Protein AF-A0A497N865-F1 (afdb_monomer_lite)

Secondary structure (DSSP, 8-state):
-EEEEEEE-SS-EEEEEES--HHHHHHHHHHHHHTS----------S---SSS-HHHHHHHHHTSPPP--TTT---TTT-TT--TT--TTT---EE------SS-----GGG-EES--

pLDDT: mean 91.01, std 7.6, range [47.25, 97.5]

Radius of gyration: 19.93 Å; chains: 1; bounding box: 41×29×58 Å

Structure (mmCIF, N/CA/C/O backbone):
data_AF-A0A497N865-F1
#
_entry.id   AF-A0A497N865-F1
#
loop_
_atom_site.group_PDB
_atom_site.id
_atom_site.type_symbol
_atom_site.label_atom_id
_atom_site.label_alt_id
_atom_site.label_comp_id
_atom_site.label_asym_id
_atom_site.label_entity_id
_atom_site.label_seq_id
_atom_site.pdbx_PDB_ins_code
_atom_site.Cartn_x
_atom_site.Cartn_y
_atom_site.Cartn_z
_atom_site.occupancy
_atom_site.B_iso_or_equiv
_atom_site.auth_seq_id
_atom_site.auth_comp_id
_atom_site.auth_asym_id
_atom_site.auth_atom_id
_atom_site.pdbx_PDB_model_num
ATOM 1 N N . MET A 1 1 ? -18.111 -4.826 28.220 1.00 79.50 1 MET A N 1
ATOM 2 C CA . MET A 1 1 ? -17.799 -5.074 26.801 1.00 79.50 1 MET A CA 1
ATOM 3 C C . MET A 1 1 ? -17.577 -6.565 26.615 1.00 79.50 1 MET A C 1
ATOM 5 O O . MET A 1 1 ? -16.698 -7.106 27.271 1.00 79.50 1 MET A O 1
ATOM 9 N N . GLN A 1 2 ? -18.394 -7.227 25.800 1.00 90.94 2 GLN A N 1
ATOM 10 C CA . GLN A 1 2 ? -18.217 -8.636 25.433 1.00 90.94 2 GLN A CA 1
ATOM 11 C C . GLN A 1 2 ? -18.044 -8.745 23.921 1.00 90.94 2 GLN A C 1
ATOM 13 O O . GLN A 1 2 ? -18.746 -8.060 23.183 1.00 90.94 2 GLN A O 1
ATOM 18 N N . ILE A 1 3 ? -17.106 -9.577 23.466 1.00 95.00 3 ILE A N 1
ATOM 19 C CA . ILE A 1 3 ? -16.811 -9.774 22.043 1.00 95.00 3 ILE A CA 1
ATOM 20 C C . ILE A 1 3 ? -17.062 -11.237 21.698 1.00 95.00 3 ILE A C 1
ATOM 22 O O . ILE A 1 3 ? -16.501 -12.130 22.330 1.00 95.00 3 ILE A O 1
ATOM 26 N N . ARG A 1 4 ? -17.883 -11.481 20.676 1.00 96.75 4 ARG A N 1
ATOM 27 C CA . ARG A 1 4 ? -18.150 -12.811 20.124 1.00 96.75 4 ARG A CA 1
ATOM 28 C C . ARG A 1 4 ? -17.711 -12.859 18.668 1.00 96.75 4 ARG A C 1
ATOM 30 O O . ARG A 1 4 ? -18.318 -12.208 17.819 1.00 96.75 4 ARG A O 1
ATOM 37 N N . ILE A 1 5 ? -16.685 -13.649 18.374 1.00 96.50 5 ILE A N 1
ATOM 38 C CA . ILE A 1 5 ? -16.228 -13.892 17.001 1.00 96.50 5 ILE A CA 1
ATOM 39 C C . ILE A 1 5 ? -17.231 -14.826 16.310 1.00 96.50 5 ILE A C 1
ATOM 41 O O . ILE A 1 5 ? -17.622 -15.845 16.873 1.00 96.50 5 ILE A O 1
ATOM 45 N N . ILE A 1 6 ? -17.676 -14.446 15.112 1.00 97.12 6 ILE A N 1
ATOM 46 C CA . ILE A 1 6 ? -18.575 -15.232 14.255 1.00 97.12 6 ILE A CA 1
ATOM 47 C C . ILE A 1 6 ? -17.763 -16.004 13.214 1.00 97.12 6 ILE A C 1
ATOM 49 O O . ILE A 1 6 ? -18.010 -17.184 13.001 1.00 97.12 6 ILE A O 1
ATOM 53 N N . ASN A 1 7 ? -16.823 -15.325 12.553 1.00 97.00 7 ASN A N 1
ATOM 54 C CA . ASN A 1 7 ? -15.914 -15.924 11.581 1.00 97.00 7 ASN A CA 1
ATOM 55 C C . ASN A 1 7 ? -14.561 -15.203 11.631 1.00 97.00 7 ASN A C 1
ATOM 57 O O . ASN A 1 7 ? -14.516 -13.998 11.895 1.00 97.00 7 ASN A O 1
ATOM 61 N N . LYS A 1 8 ? -13.478 -15.930 11.369 1.00 96.69 8 LYS A N 1
ATOM 62 C CA . LYS A 1 8 ? -12.134 -15.389 11.211 1.00 96.69 8 LYS A CA 1
ATOM 63 C C . LYS A 1 8 ? -11.381 -16.223 10.177 1.00 96.69 8 LYS A C 1
ATOM 65 O O . LYS A 1 8 ? -11.138 -17.401 10.411 1.00 96.69 8 LYS A O 1
ATOM 70 N N . ASP A 1 9 ? -10.971 -15.554 9.112 1.00 96.12 9 ASP A N 1
ATOM 71 C CA . ASP A 1 9 ? -10.081 -16.043 8.063 1.00 96.12 9 ASP A CA 1
ATOM 72 C C . ASP A 1 9 ? -8.797 -15.189 8.058 1.00 96.12 9 ASP A C 1
ATOM 74 O O . ASP A 1 9 ? -8.645 -14.277 8.876 1.00 96.12 9 ASP A O 1
ATOM 78 N N . GLU A 1 10 ? -7.860 -15.460 7.146 1.00 93.81 10 GLU A N 1
ATOM 79 C CA . GLU A 1 10 ? -6.578 -14.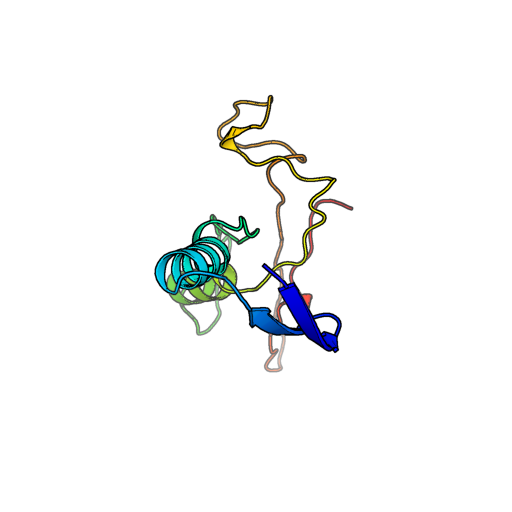736 7.078 1.00 93.81 10 GLU A CA 1
ATOM 80 C C . GLU A 1 10 ? -6.754 -13.232 6.813 1.00 93.81 10 GLU A C 1
ATOM 82 O O . GLU A 1 10 ? -6.126 -12.410 7.474 1.00 93.81 10 GLU A O 1
ATOM 87 N N . ASN A 1 11 ? -7.659 -12.870 5.898 1.00 92.81 11 ASN A N 1
ATOM 88 C CA . ASN A 1 11 ? -7.880 -11.483 5.464 1.00 92.81 11 ASN A CA 1
ATOM 89 C C . ASN A 1 11 ? -9.192 -10.879 5.991 1.00 92.81 11 ASN A C 1
ATOM 91 O O . ASN A 1 11 ? -9.584 -9.785 5.586 1.00 92.81 11 ASN A O 1
ATOM 95 N N . PHE A 1 12 ? -9.927 -11.600 6.844 1.00 94.69 12 PHE A N 1
ATOM 96 C CA . PHE A 1 12 ? -11.278 -11.209 7.235 1.00 94.69 12 PHE A CA 1
ATOM 97 C C . PHE A 1 12 ? -11.619 -11.639 8.658 1.00 94.69 12 PHE A C 1
ATOM 99 O O . PHE A 1 12 ? -11.380 -12.772 9.064 1.00 94.69 12 PHE A O 1
ATOM 106 N N . ILE A 1 13 ? -12.271 -10.753 9.409 1.00 96.44 13 ILE A N 1
ATOM 107 C CA . ILE A 1 13 ? -12.846 -11.084 10.710 1.00 96.44 13 ILE A CA 1
ATOM 108 C C . ILE A 1 13 ? -14.253 -10.505 10.835 1.00 96.44 13 ILE A C 1
ATOM 110 O O . ILE A 1 13 ? -14.504 -9.337 10.542 1.00 96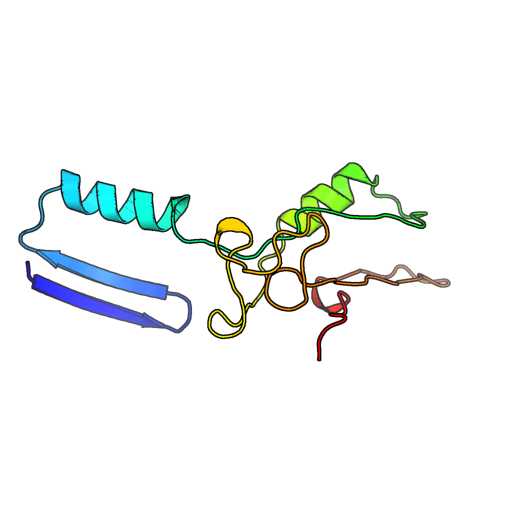.44 13 ILE A O 1
ATOM 114 N N . ARG A 1 14 ? -15.183 -11.330 11.316 1.00 96.94 14 ARG A N 1
ATOM 115 C CA . ARG A 1 14 ? -16.552 -10.938 11.649 1.00 96.94 14 ARG A CA 1
ATOM 116 C C . ARG A 1 14 ? -16.813 -11.232 13.112 1.00 96.94 14 ARG A C 1
ATOM 118 O O . ARG A 1 14 ? -16.714 -12.377 13.543 1.00 96.94 14 ARG A O 1
ATOM 125 N N . PHE A 1 15 ? -17.214 -10.219 13.864 1.00 96.12 15 PHE A N 1
ATOM 126 C CA . PHE A 1 15 ? -17.519 -10.346 15.284 1.00 96.12 15 PHE A CA 1
ATOM 127 C C . PHE A 1 15 ? -18.707 -9.466 15.676 1.00 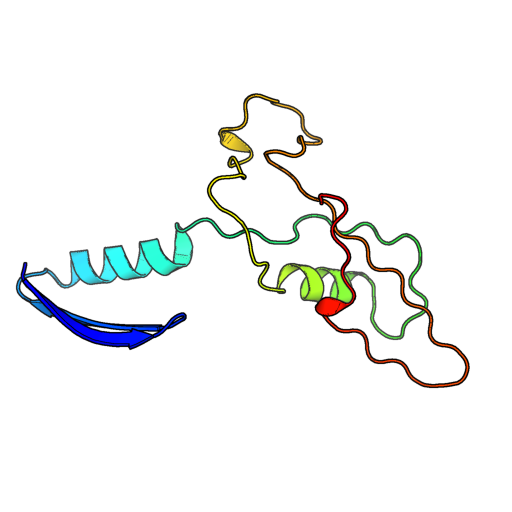96.12 15 PHE A C 1
ATOM 129 O O . PHE A 1 15 ? -19.090 -8.547 14.954 1.00 96.12 15 PHE A O 1
ATOM 136 N N . ILE A 1 16 ? -19.301 -9.772 16.824 1.00 96.12 16 ILE A N 1
ATOM 137 C CA . ILE A 1 16 ? -20.308 -8.957 17.501 1.00 96.12 16 ILE A CA 1
ATOM 138 C C . ILE A 1 16 ? -19.675 -8.422 18.780 1.00 96.12 16 ILE A C 1
ATOM 140 O O . ILE A 1 16 ? -19.009 -9.169 19.496 1.00 96.12 16 ILE A O 1
ATOM 144 N N . VAL A 1 17 ? -19.892 -7.141 19.068 1.00 95.12 17 VAL A N 1
ATOM 145 C CA . VAL A 1 17 ? -19.474 -6.506 20.319 1.00 95.12 17 VAL A CA 1
ATOM 146 C C . VAL A 1 17 ? -20.707 -5.983 21.057 1.00 95.12 17 VAL A C 1
ATOM 148 O O . VAL A 1 17 ? -21.529 -5.267 20.490 1.00 95.12 17 VAL A O 1
ATOM 151 N N . GLU A 1 18 ? -20.845 -6.356 22.324 1.00 95.81 18 GLU A N 1
ATOM 152 C CA . GLU A 1 18 ? -21.949 -5.958 23.198 1.00 95.81 18 GLU A CA 1
ATOM 153 C C . GLU A 1 18 ? -21.443 -5.095 24.360 1.00 95.81 18 GLU A C 1
ATOM 155 O O . GLU A 1 18 ? -20.323 -5.262 24.861 1.00 95.81 18 GLU A O 1
ATOM 160 N N . GLY A 1 19 ? -22.277 -4.155 24.811 1.00 95.00 19 GLY A N 1
ATOM 161 C CA . GLY A 1 19 ? -21.925 -3.224 25.886 1.00 95.00 19 GLY A CA 1
ATOM 162 C C . GLY A 1 19 ? -20.866 -2.189 25.488 1.00 95.00 19 GLY A C 1
ATOM 163 O O . GLY A 1 19 ? -20.047 -1.813 26.325 1.00 95.00 19 GLY A O 1
ATOM 164 N N . ILE A 1 20 ? -20.860 -1.768 24.218 1.00 96.06 20 ILE A N 1
ATOM 165 C CA . ILE A 1 20 ? -20.085 -0.638 23.685 1.00 96.06 20 ILE A CA 1
ATOM 166 C C . ILE A 1 20 ? -21.047 0.488 23.282 1.00 96.06 20 ILE A C 1
ATOM 168 O O . ILE A 1 20 ? -22.166 0.221 22.842 1.00 96.06 20 ILE A O 1
ATOM 172 N N . SER A 1 21 ? -20.635 1.750 23.415 1.00 97.06 21 SER A N 1
ATOM 173 C CA . SER A 1 21 ? -21.430 2.864 22.890 1.00 97.06 21 SER A CA 1
ATOM 174 C C . SER A 1 21 ? -21.291 2.957 21.361 1.00 97.06 21 SER A C 1
ATOM 176 O O . SER A 1 21 ? -20.216 2.664 20.827 1.00 97.06 21 SER A O 1
ATOM 178 N N . PRO A 1 22 ? -22.321 3.430 20.633 1.00 95.94 22 PRO A N 1
ATOM 179 C CA . PRO A 1 22 ? -22.206 3.672 19.192 1.00 95.94 22 PRO A CA 1
ATOM 180 C C . PRO A 1 22 ? -21.049 4.617 18.831 1.00 95.94 22 PRO A C 1
ATOM 182 O O . PRO A 1 22 ? -20.383 4.427 17.815 1.00 95.94 22 PRO A O 1
ATOM 185 N N . ALA A 1 23 ? -20.768 5.600 19.694 1.00 97.50 23 ALA A N 1
ATOM 186 C CA . ALA A 1 23 ? -19.651 6.525 19.525 1.00 97.50 23 ALA A CA 1
ATOM 187 C C . ALA A 1 23 ? -18.293 5.804 19.558 1.00 97.50 23 ALA A C 1
ATOM 189 O O . ALA A 1 23 ? -17.473 6.014 18.667 1.00 97.50 23 ALA A O 1
ATOM 190 N N . MET A 1 24 ? -18.080 4.912 20.532 1.00 95.69 24 MET A N 1
ATOM 191 C CA . MET A 1 24 ? -16.843 4.132 20.637 1.00 95.69 24 MET A CA 1
ATOM 192 C C . MET A 1 24 ? -16.701 3.140 19.473 1.00 95.69 24 MET A C 1
ATOM 194 O O . MET A 1 24 ? -15.625 3.019 18.895 1.00 95.69 24 MET A O 1
ATOM 198 N N . ALA A 1 25 ? -17.790 2.480 19.067 1.00 95.50 25 ALA A N 1
ATOM 199 C CA . ALA A 1 25 ? -17.770 1.578 17.915 1.00 95.50 25 ALA A CA 1
ATOM 200 C C . ALA A 1 25 ? -17.390 2.310 16.611 1.00 95.50 25 ALA A C 1
ATOM 202 O O . ALA A 1 25 ? -16.566 1.826 15.835 1.00 95.50 25 ALA A O 1
ATOM 203 N N . ASN A 1 26 ? -17.943 3.505 16.378 1.00 96.12 26 ASN A N 1
ATOM 204 C CA . ASN A 1 26 ? -17.584 4.307 15.210 1.00 96.12 26 ASN A CA 1
ATOM 205 C C . ASN A 1 26 ? -16.158 4.875 15.306 1.00 96.12 26 ASN A C 1
ATOM 207 O O . ASN A 1 26 ? -15.495 4.991 14.278 1.00 96.12 26 ASN A O 1
ATOM 211 N N . ALA A 1 27 ? -15.670 5.200 16.508 1.00 96.94 27 ALA A N 1
ATOM 212 C CA . ALA A 1 27 ? -14.281 5.606 16.711 1.00 96.94 27 ALA A CA 1
ATOM 213 C C . ALA A 1 27 ? -13.313 4.489 16.293 1.00 96.94 27 ALA A C 1
ATOM 215 O O . ALA A 1 27 ? -12.444 4.737 15.463 1.00 96.94 27 ALA A O 1
ATOM 216 N N . LEU A 1 28 ? -13.539 3.249 16.747 1.00 94.62 28 LEU A N 1
ATOM 217 C CA . LEU A 1 28 ? -12.751 2.088 16.316 1.00 94.62 28 LEU A CA 1
ATOM 218 C C . LEU A 1 28 ? -12.777 1.914 14.794 1.00 94.62 28 LEU A C 1
ATOM 220 O O . LEU A 1 28 ? -11.730 1.748 14.179 1.00 94.62 28 LEU A O 1
ATOM 224 N N . ARG A 1 29 ? -13.954 2.013 14.160 1.00 95.75 29 ARG A N 1
ATOM 225 C CA . ARG A 1 29 ? -14.074 1.938 12.693 1.00 95.75 29 ARG A CA 1
ATOM 226 C C . ARG A 1 29 ? -13.252 3.019 11.985 1.00 95.75 29 ARG A C 1
ATOM 228 O O . ARG A 1 29 ? -12.658 2.738 10.953 1.00 95.75 29 ARG A O 1
ATOM 235 N N . ARG A 1 30 ? -13.242 4.251 12.503 1.00 97.38 30 ARG A N 1
ATOM 236 C CA . ARG A 1 30 ? -12.470 5.360 11.920 1.00 97.38 30 ARG A CA 1
ATOM 237 C C . ARG A 1 30 ? -10.969 5.127 12.048 1.00 97.38 30 ARG A C 1
ATOM 239 O O . ARG A 1 30 ? -10.279 5.256 11.047 1.00 97.38 30 ARG A O 1
ATOM 246 N N . ILE A 1 31 ? -10.505 4.732 13.233 1.00 97.31 31 ILE A N 1
ATOM 247 C CA . ILE A 1 31 ? -9.090 4.433 13.497 1.00 97.31 31 ILE A CA 1
ATOM 248 C C . ILE A 1 31 ? -8.619 3.299 12.581 1.00 97.31 31 ILE A C 1
ATOM 250 O O . ILE A 1 31 ? -7.631 3.459 11.876 1.00 97.31 31 ILE A O 1
ATOM 254 N N . MET A 1 32 ? -9.384 2.203 12.491 1.00 95.19 32 MET A N 1
ATOM 255 C CA . MET A 1 32 ? -9.058 1.070 11.612 1.00 95.19 32 MET A CA 1
ATOM 256 C C . MET A 1 32 ? -8.940 1.452 10.129 1.00 95.19 32 MET A C 1
ATOM 258 O O . MET A 1 32 ? -8.224 0.783 9.398 1.00 95.19 32 MET A O 1
ATOM 262 N N . LEU A 1 33 ? -9.654 2.487 9.675 1.00 94.88 33 LEU A N 1
ATOM 263 C CA . LEU A 1 33 ? -9.636 2.916 8.273 1.00 94.88 33 LEU A CA 1
ATOM 264 C C . LEU A 1 33 ? -8.596 3.995 7.966 1.00 94.88 33 LEU A C 1
ATOM 266 O O . LEU A 1 33 ? -8.221 4.126 6.807 1.00 94.88 33 LEU A O 1
ATOM 270 N N . ALA A 1 34 ? -8.210 4.808 8.949 1.00 94.62 34 ALA A N 1
ATOM 271 C CA . ALA A 1 34 ? -7.460 6.040 8.696 1.00 94.62 34 ALA A CA 1
ATOM 272 C C . ALA A 1 34 ? -6.144 6.158 9.471 1.00 94.62 34 ALA A C 1
ATOM 274 O O . ALA A 1 34 ? -5.292 6.937 9.067 1.00 94.62 34 ALA A O 1
ATOM 275 N N . GLU A 1 35 ? -5.982 5.434 10.579 1.00 91.31 35 GLU A N 1
ATOM 276 C CA . GLU A 1 35 ? -4.833 5.595 11.484 1.00 91.31 35 GLU A CA 1
ATOM 277 C C . GLU A 1 35 ? -3.955 4.343 11.565 1.00 91.31 35 GLU A C 1
ATOM 279 O O . GLU A 1 35 ? -2.903 4.375 12.195 1.00 91.31 35 GLU A O 1
ATOM 284 N N . VAL A 1 36 ? -4.358 3.234 10.936 1.00 89.75 36 VAL A N 1
ATOM 285 C CA . VAL A 1 36 ? -3.503 2.048 10.828 1.00 89.75 36 VAL A CA 1
ATOM 286 C C . VAL A 1 36 ? -2.490 2.291 9.704 1.00 89.75 36 VAL A C 1
ATOM 288 O O . VAL A 1 36 ? -2.901 2.361 8.541 1.00 89.75 36 VAL A O 1
ATOM 291 N N . PRO A 1 37 ? -1.186 2.433 10.011 1.00 87.75 37 PRO A N 1
ATOM 292 C CA . PRO A 1 37 ? -0.179 2.702 8.995 1.00 87.75 37 PRO A CA 1
ATOM 293 C C . PRO A 1 37 ? -0.079 1.523 8.026 1.00 87.75 37 PRO A C 1
ATOM 295 O O . PRO A 1 37 ? -0.123 0.360 8.427 1.00 87.75 37 PRO A O 1
ATOM 298 N N . THR A 1 38 ? 0.041 1.834 6.738 1.00 88.62 38 THR A N 1
ATOM 299 C CA . THR A 1 38 ? 0.171 0.853 5.657 1.00 88.62 38 THR A CA 1
ATOM 300 C C . THR A 1 38 ? 1.298 1.301 4.737 1.00 88.62 38 THR A C 1
ATOM 302 O O . THR A 1 38 ? 1.359 2.474 4.375 1.00 88.62 38 THR A O 1
ATOM 305 N N . MET A 1 39 ? 2.185 0.379 4.363 1.00 88.94 39 MET A N 1
ATOM 306 C CA . MET A 1 39 ? 3.233 0.649 3.380 1.00 88.94 39 MET A CA 1
ATOM 307 C C . MET A 1 39 ? 2.609 0.869 1.999 1.00 88.94 39 MET A C 1
ATOM 309 O O . MET A 1 39 ? 1.801 0.057 1.544 1.00 88.94 39 MET A O 1
ATOM 313 N N . ALA A 1 40 ? 3.024 1.932 1.320 1.00 91.81 40 ALA A N 1
ATOM 314 C CA . ALA A 1 40 ? 2.614 2.246 -0.041 1.00 91.81 40 ALA A CA 1
ATOM 315 C C . ALA A 1 40 ? 3.778 2.881 -0.812 1.00 91.81 40 ALA A C 1
ATOM 317 O O . ALA A 1 40 ? 4.742 3.361 -0.215 1.00 91.81 40 ALA A O 1
ATOM 318 N N . ILE A 1 41 ? 3.684 2.872 -2.142 1.00 93.75 41 ILE A N 1
ATOM 319 C CA . ILE A 1 41 ? 4.650 3.551 -3.010 1.00 93.75 41 ILE A CA 1
ATOM 320 C C . ILE A 1 41 ? 4.327 5.048 -3.005 1.00 93.75 41 ILE A C 1
ATOM 322 O O . ILE A 1 41 ? 3.240 5.437 -3.430 1.00 93.75 41 ILE A O 1
ATOM 326 N N . ASP A 1 42 ? 5.270 5.861 -2.531 1.00 92.12 42 ASP A N 1
ATOM 327 C CA . ASP A 1 42 ? 5.130 7.322 -2.433 1.00 92.12 42 ASP A CA 1
ATOM 328 C C . ASP A 1 42 ? 5.830 8.051 -3.593 1.00 92.12 42 ASP A C 1
ATOM 330 O O . ASP A 1 42 ? 5.246 8.902 -4.261 1.00 92.12 42 ASP A O 1
ATOM 334 N N . GLU A 1 43 ? 7.063 7.646 -3.911 1.00 92.44 43 GLU A N 1
ATOM 335 C CA . GLU A 1 43 ? 7.857 8.216 -5.001 1.00 92.44 43 GLU A CA 1
ATOM 336 C C . GLU A 1 43 ? 8.054 7.200 -6.131 1.00 92.44 43 GLU A C 1
ATOM 338 O O . GLU A 1 43 ? 8.461 6.060 -5.898 1.00 92.44 43 GLU A O 1
ATOM 343 N N . VAL A 1 44 ? 7.813 7.633 -7.372 1.00 95.69 44 VAL A N 1
ATOM 344 C CA . VAL A 1 44 ? 8.056 6.838 -8.582 1.00 95.69 44 VAL A CA 1
ATOM 345 C C . VAL A 1 44 ? 9.014 7.599 -9.488 1.00 95.69 44 VAL A C 1
ATOM 347 O O . VAL A 1 44 ? 8.705 8.694 -9.955 1.00 95.69 44 VAL A O 1
ATOM 350 N N . VAL A 1 45 ? 10.175 7.003 -9.753 1.00 95.62 45 VAL A N 1
ATOM 351 C CA . VAL A 1 45 ? 11.174 7.546 -10.679 1.00 95.62 45 VAL A CA 1
ATOM 352 C C . VAL A 1 45 ? 11.085 6.775 -11.991 1.00 95.62 45 VAL A C 1
ATOM 354 O O . VAL A 1 45 ? 11.400 5.588 -12.039 1.00 95.62 45 VAL A O 1
ATOM 357 N N . ILE A 1 46 ? 10.652 7.447 -13.057 1.00 96.44 46 ILE A N 1
ATOM 358 C CA . ILE A 1 46 ? 10.550 6.859 -14.397 1.00 96.44 46 ILE A CA 1
ATOM 359 C C . ILE A 1 46 ? 11.798 7.243 -15.185 1.00 96.44 46 ILE A C 1
ATOM 361 O O . ILE A 1 46 ? 12.055 8.422 -15.425 1.00 96.44 46 ILE A O 1
ATOM 365 N N . LEU A 1 47 ? 12.585 6.237 -15.566 1.00 96.94 47 LEU A N 1
ATOM 366 C CA . LEU A 1 47 ? 13.762 6.420 -16.419 1.00 96.94 47 LEU A CA 1
ATOM 367 C C . LEU A 1 47 ? 13.374 6.421 -17.901 1.00 96.94 47 LEU A C 1
ATOM 369 O O . LEU A 1 47 ? 13.837 7.266 -18.662 1.00 96.94 47 LEU A O 1
ATOM 373 N N . GLU A 1 48 ? 12.504 5.489 -18.292 1.00 96.38 48 GLU A N 1
ATOM 374 C CA . GLU A 1 48 ? 11.985 5.351 -19.647 1.00 96.38 48 GLU A CA 1
ATOM 375 C C . GLU A 1 48 ? 10.567 4.767 -19.605 1.00 96.38 48 GLU A C 1
ATOM 377 O O . GLU A 1 48 ? 10.305 3.795 -18.897 1.00 96.38 48 GLU A O 1
ATOM 382 N N . ASN A 1 49 ? 9.650 5.353 -20.377 1.00 96.81 49 ASN A N 1
ATOM 383 C CA . ASN A 1 49 ? 8.319 4.806 -20.619 1.00 96.81 49 ASN A CA 1
ATOM 384 C C . ASN A 1 49 ? 7.920 5.056 -22.079 1.00 96.81 49 ASN A C 1
ATOM 386 O O . ASN A 1 49 ? 7.612 6.177 -22.479 1.00 96.81 49 ASN A O 1
ATOM 390 N N . SER A 1 50 ? 7.915 3.988 -22.872 1.00 95.19 50 SER A N 1
ATOM 391 C CA . SER A 1 50 ? 7.426 3.968 -24.256 1.00 95.19 50 SER A CA 1
ATOM 392 C C . SER A 1 50 ? 6.073 3.255 -24.388 1.00 95.19 50 SER A C 1
ATOM 394 O O . SER A 1 50 ? 5.624 2.952 -25.495 1.00 95.19 50 SER A O 1
ATOM 396 N N . SER A 1 51 ? 5.410 2.971 -23.260 1.00 94.75 51 SER A N 1
ATOM 397 C CA . SER A 1 51 ? 4.099 2.326 -23.238 1.00 94.75 51 SER A CA 1
ATOM 398 C C . SER A 1 51 ? 2.973 3.295 -23.619 1.00 94.75 51 SER A C 1
ATOM 400 O O . SER A 1 51 ? 3.160 4.498 -23.786 1.00 94.75 51 SER A O 1
ATOM 402 N N . VAL A 1 52 ? 1.758 2.758 -23.750 1.00 94.81 52 VAL A N 1
ATOM 403 C CA . VAL A 1 52 ? 0.562 3.549 -24.082 1.00 94.81 52 VAL A CA 1
ATOM 404 C C . VAL A 1 52 ? 0.051 4.362 -22.882 1.00 94.81 52 VAL A C 1
ATOM 406 O O . VAL A 1 52 ? -0.666 5.344 -23.067 1.00 94.81 52 VAL A O 1
ATOM 409 N N . LEU A 1 53 ? 0.377 3.956 -21.650 1.00 95.38 53 LEU A N 1
ATOM 410 C CA . LEU A 1 53 ? -0.057 4.660 -20.444 1.00 95.38 53 LEU A CA 1
ATOM 411 C C . LEU A 1 53 ? 0.937 5.765 -20.100 1.00 95.38 53 LEU A C 1
ATOM 413 O O . LEU A 1 53 ? 2.136 5.516 -20.013 1.00 95.38 53 LEU A O 1
ATOM 417 N N . HIS A 1 54 ? 0.421 6.967 -19.860 1.00 97.00 54 HIS A N 1
ATOM 418 C CA . HIS A 1 54 ? 1.234 8.088 -19.408 1.00 97.00 54 HIS A CA 1
ATOM 419 C C . HIS A 1 54 ? 1.797 7.857 -18.001 1.00 97.00 54 HIS A C 1
ATOM 421 O O . HIS A 1 54 ? 1.200 7.155 -17.175 1.00 97.00 54 HIS A O 1
ATOM 427 N N . ASP A 1 55 ? 2.933 8.494 -17.746 1.00 97.44 55 ASP A N 1
ATOM 428 C CA . ASP A 1 55 ? 3.718 8.407 -16.518 1.00 97.44 55 ASP A CA 1
ATOM 429 C C . ASP A 1 55 ? 2.881 8.653 -15.259 1.00 97.44 55 ASP A C 1
ATOM 431 O O . ASP A 1 55 ? 2.919 7.861 -14.320 1.00 97.44 55 ASP A O 1
ATOM 435 N N . GLU A 1 56 ? 2.050 9.695 -15.252 1.00 96.44 56 GLU A N 1
ATOM 436 C CA . GLU A 1 56 ? 1.207 10.052 -14.112 1.00 96.44 56 GLU A CA 1
ATOM 437 C C . GLU A 1 56 ? 0.135 8.997 -13.811 1.00 96.44 56 GLU A C 1
ATOM 439 O O . GLU A 1 56 ? -0.209 8.757 -12.651 1.00 96.44 56 GLU A O 1
ATOM 444 N N . ILE A 1 57 ? -0.373 8.324 -14.848 1.00 97.06 57 ILE A N 1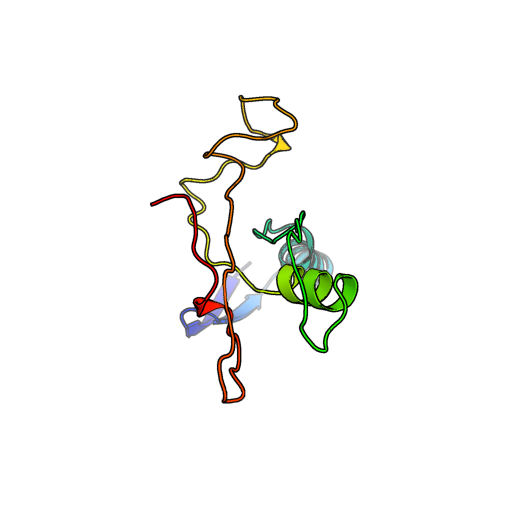
ATOM 445 C CA . ILE A 1 57 ? -1.372 7.261 -14.705 1.00 97.06 57 ILE A CA 1
ATOM 446 C C . ILE A 1 57 ? -0.714 5.984 -14.184 1.00 97.06 57 ILE A C 1
ATOM 448 O O . ILE A 1 57 ? -1.301 5.290 -13.349 1.00 97.06 57 ILE A O 1
ATOM 452 N N . LEU A 1 58 ? 0.497 5.673 -14.653 1.00 95.88 58 LEU A N 1
ATOM 453 C CA . LEU A 1 58 ? 1.283 4.556 -14.134 1.00 95.88 58 LEU A CA 1
ATOM 454 C C . LEU A 1 58 ? 1.660 4.784 -12.671 1.00 95.88 58 LEU A C 1
ATOM 456 O O . LEU A 1 58 ? 1.381 3.917 -11.845 1.00 95.88 58 LEU A O 1
ATOM 460 N N . ALA A 1 59 ? 2.204 5.954 -12.334 1.00 96.19 59 ALA A N 1
ATOM 461 C CA . ALA A 1 59 ? 2.587 6.300 -10.969 1.00 96.19 59 ALA A CA 1
ATOM 462 C C . ALA A 1 59 ? 1.394 6.222 -10.003 1.00 96.19 59 ALA A C 1
ATOM 464 O O . ALA A 1 59 ? 1.487 5.575 -8.960 1.00 96.19 59 ALA A O 1
ATOM 465 N N . LEU A 1 60 ? 0.233 6.771 -10.390 1.00 96.69 60 LEU A N 1
ATOM 466 C CA . LEU A 1 60 ? -0.994 6.668 -9.593 1.00 96.69 60 LEU A CA 1
ATOM 467 C C . LEU A 1 60 ? -1.412 5.210 -9.363 1.00 96.69 60 LEU A C 1
ATOM 469 O O . LEU A 1 60 ? -1.836 4.850 -8.267 1.00 96.69 60 LEU A O 1
ATOM 473 N N . ARG A 1 61 ? -1.316 4.358 -10.390 1.00 96.19 61 ARG A N 1
ATOM 474 C CA . ARG A 1 61 ? -1.657 2.935 -10.265 1.00 96.19 61 ARG A CA 1
ATOM 475 C C . ARG A 1 61 ? -0.684 2.184 -9.367 1.00 96.19 61 ARG A C 1
ATOM 477 O O . ARG A 1 61 ? -1.144 1.364 -8.578 1.00 96.19 61 ARG A O 1
ATOM 484 N N . LEU A 1 62 ? 0.614 2.466 -9.471 1.00 96.12 62 LEU A N 1
ATOM 485 C CA . LEU A 1 62 ? 1.648 1.872 -8.622 1.00 96.12 62 LEU A CA 1
ATOM 486 C C . LEU A 1 62 ? 1.418 2.220 -7.144 1.00 96.12 62 LEU A C 1
ATOM 488 O O . LEU A 1 62 ? 1.439 1.322 -6.307 1.00 96.12 62 LEU A O 1
ATOM 492 N N . GLY A 1 63 ? 1.079 3.475 -6.835 1.00 95.44 63 GLY A N 1
ATOM 493 C CA . GLY A 1 63 ? 0.754 3.916 -5.471 1.00 95.44 63 GLY A CA 1
ATOM 494 C C . GLY A 1 63 ? -0.442 3.201 -4.825 1.00 95.44 63 GLY A C 1
ATOM 495 O O . GLY A 1 63 ? -0.552 3.162 -3.604 1.00 95.44 63 GLY A O 1
ATOM 496 N N . LEU A 1 64 ? -1.330 2.599 -5.624 1.00 95.75 64 LEU A N 1
ATOM 497 C CA . LEU A 1 64 ? -2.511 1.869 -5.145 1.00 95.75 64 LEU A CA 1
ATOM 498 C C . LEU A 1 64 ? -2.286 0.355 -4.998 1.00 95.75 64 LEU A C 1
ATOM 500 O O . LEU A 1 64 ? -3.223 -0.365 -4.641 1.00 95.75 64 LEU A O 1
ATOM 504 N N . ILE A 1 65 ? -1.083 -0.149 -5.286 1.00 95.44 65 ILE A N 1
ATOM 505 C CA . ILE A 1 65 ? -0.765 -1.569 -5.117 1.00 95.44 65 ILE A CA 1
ATOM 506 C C . ILE A 1 65 ? -0.576 -1.860 -3.621 1.00 95.44 65 ILE A C 1
ATOM 508 O O . ILE A 1 65 ? 0.313 -1.280 -2.999 1.00 95.44 65 ILE A O 1
ATOM 512 N N . PRO A 1 66 ? -1.362 -2.778 -3.026 1.00 92.50 66 PRO A N 1
ATOM 513 C CA . PRO A 1 66 ? -1.156 -3.175 -1.641 1.00 92.50 66 PRO A CA 1
ATOM 514 C C . PRO A 1 66 ? 0.128 -4.003 -1.529 1.00 92.50 66 PRO A C 1
ATOM 516 O O . PRO A 1 66 ? 0.238 -5.081 -2.119 1.00 92.50 66 PRO A O 1
ATOM 519 N N . LEU A 1 67 ? 1.092 -3.505 -0.758 1.00 90.38 67 LEU A N 1
ATOM 520 C CA . LEU A 1 67 ? 2.350 -4.196 -0.496 1.00 90.38 67 LEU A CA 1
ATOM 521 C C . LEU A 1 67 ? 2.240 -5.055 0.766 1.00 90.38 67 LEU A C 1
ATOM 523 O O . LEU A 1 67 ? 1.606 -4.676 1.752 1.00 90.38 67 LEU A O 1
ATOM 527 N N . LYS A 1 68 ? 2.874 -6.229 0.739 1.00 86.50 68 LYS A N 1
ATOM 528 C CA . LYS A 1 68 ? 3.059 -7.045 1.939 1.00 86.50 68 LYS A CA 1
ATOM 529 C C . LYS A 1 68 ? 4.324 -6.568 2.642 1.00 86.50 68 LYS A C 1
ATOM 531 O O . LYS A 1 68 ? 5.389 -6.557 2.035 1.00 86.50 68 LYS A O 1
ATOM 536 N N . THR A 1 69 ? 4.205 -6.212 3.913 1.00 82.56 69 THR A N 1
ATOM 537 C CA . THR A 1 69 ? 5.312 -5.655 4.697 1.00 82.56 69 THR A CA 1
ATOM 538 C C . THR A 1 69 ? 5.468 -6.420 5.996 1.00 82.56 69 THR A C 1
ATOM 540 O O . THR A 1 69 ? 4.475 -6.770 6.637 1.00 82.56 69 THR A O 1
ATOM 543 N N . ASP A 1 70 ? 6.717 -6.672 6.376 1.00 80.81 70 ASP A N 1
ATOM 544 C CA . ASP A 1 70 ? 7.051 -7.135 7.714 1.00 80.81 70 ASP A CA 1
ATOM 545 C C . ASP A 1 70 ? 7.115 -5.931 8.663 1.00 80.81 70 ASP A C 1
ATOM 547 O O . ASP A 1 70 ? 7.998 -5.079 8.558 1.00 80.81 70 ASP A O 1
ATOM 551 N N . LEU A 1 71 ? 6.136 -5.843 9.563 1.00 74.88 71 LEU A N 1
ATOM 552 C CA . LEU A 1 71 ? 6.015 -4.741 10.517 1.00 74.88 71 LEU A CA 1
ATOM 553 C C . LEU A 1 71 ? 7.096 -4.779 11.604 1.00 74.88 71 LEU A C 1
ATOM 555 O O . LEU A 1 71 ? 7.325 -3.760 12.244 1.00 74.88 71 LEU A O 1
ATOM 559 N N . GLU A 1 72 ? 7.752 -5.922 11.834 1.00 77.44 72 GLU A N 1
ATOM 560 C CA . GLU A 1 72 ? 8.819 -6.023 12.838 1.00 77.44 72 GLU A CA 1
ATOM 561 C C . GLU A 1 72 ? 10.155 -5.480 12.312 1.00 77.44 72 GLU A C 1
ATOM 563 O O . GLU A 1 72 ? 10.973 -4.980 13.085 1.00 77.44 72 GLU A O 1
ATOM 568 N N . ALA A 1 73 ? 10.365 -5.547 10.996 1.00 76.75 73 ALA A N 1
ATOM 569 C CA . ALA A 1 73 ? 11.581 -5.081 10.334 1.00 76.75 73 ALA A CA 1
ATOM 570 C C . ALA A 1 73 ? 11.538 -3.590 9.946 1.00 76.75 73 ALA A C 1
ATOM 572 O O . ALA A 1 73 ? 12.578 -3.013 9.622 1.00 76.75 73 ALA A O 1
ATOM 573 N N . TYR A 1 74 ? 10.354 -2.967 9.974 1.00 81.94 74 TYR A N 1
ATOM 574 C CA . TYR A 1 74 ? 10.131 -1.616 9.467 1.00 81.94 74 TYR A CA 1
ATOM 575 C C . TYR A 1 74 ? 9.826 -0.607 10.579 1.00 81.94 74 TYR A C 1
ATOM 577 O O . TYR A 1 74 ? 8.887 -0.767 11.354 1.00 81.94 74 TYR A O 1
ATOM 585 N N . ASN A 1 75 ? 10.583 0.487 10.600 1.00 84.81 75 ASN A N 1
ATOM 586 C CA . ASN A 1 75 ? 10.328 1.653 11.433 1.00 84.81 75 ASN A CA 1
ATOM 587 C C . ASN A 1 75 ? 9.631 2.734 10.611 1.00 84.81 75 ASN A C 1
ATOM 589 O O . ASN A 1 75 ? 10.075 3.067 9.508 1.00 84.81 75 ASN A O 1
ATOM 593 N N . LEU A 1 76 ? 8.599 3.352 11.187 1.00 84.12 76 LEU A N 1
ATOM 594 C CA . LEU A 1 76 ? 7.961 4.511 10.572 1.00 84.12 76 LEU A CA 1
ATOM 595 C C . LEU A 1 76 ? 9.007 5.613 10.321 1.00 84.12 76 LEU A C 1
ATOM 597 O O . LEU A 1 76 ? 9.847 5.856 11.194 1.00 84.12 76 LEU A O 1
ATOM 601 N N . PRO A 1 77 ? 8.970 6.308 9.167 1.00 82.25 77 PRO A N 1
ATOM 602 C CA . PRO A 1 77 ? 9.946 7.349 8.843 1.00 82.25 77 PRO A CA 1
ATOM 603 C C . PRO A 1 77 ? 10.079 8.426 9.930 1.00 82.25 77 PRO A C 1
ATOM 605 O O . PRO A 1 77 ? 11.187 8.870 10.218 1.00 82.25 77 PRO A O 1
ATOM 608 N N . GLU A 1 78 ? 8.969 8.782 10.584 1.00 81.38 78 GLU A N 1
ATOM 609 C CA . GLU A 1 78 ? 8.910 9.765 11.677 1.00 81.38 78 GLU A CA 1
ATOM 610 C C . GLU A 1 78 ? 9.633 9.306 12.956 1.00 81.38 78 GLU A C 1
ATOM 612 O O . GLU A 1 78 ? 10.147 10.128 13.717 1.00 81.38 78 GLU A O 1
ATOM 617 N N . GLU A 1 79 ? 9.700 7.994 13.186 1.00 84.00 79 GLU A N 1
ATOM 618 C CA . GLU A 1 79 ? 10.294 7.378 14.379 1.00 84.00 79 GLU A CA 1
ATOM 619 C C . GLU A 1 79 ? 11.709 6.839 14.116 1.00 84.00 79 GLU A C 1
ATOM 621 O O . GLU A 1 79 ? 12.412 6.412 15.036 1.00 84.00 79 GLU A O 1
ATOM 626 N N . CYS A 1 80 ? 12.160 6.871 12.860 1.00 85.06 80 CYS A N 1
ATOM 627 C CA . CYS A 1 80 ? 13.449 6.327 12.474 1.00 85.06 80 CYS A CA 1
ATOM 628 C C . CYS A 1 80 ? 14.613 7.203 12.964 1.00 85.06 80 CYS A C 1
ATOM 630 O O . CYS A 1 80 ? 14.650 8.425 12.796 1.00 85.06 80 CYS A O 1
ATOM 632 N N . SER A 1 81 ? 15.644 6.560 13.514 1.00 85.12 81 SER A N 1
ATOM 633 C CA . SER A 1 81 ? 16.839 7.232 14.035 1.00 85.12 81 SER A CA 1
ATOM 634 C C . SER A 1 81 ? 17.726 7.858 12.953 1.00 85.12 81 SER A C 1
ATOM 636 O O . SER A 1 81 ? 18.560 8.704 13.282 1.00 85.12 81 SER A O 1
ATOM 638 N N . CYS A 1 82 ? 17.560 7.474 11.680 1.00 83.31 82 CYS A N 1
ATOM 639 C CA . CYS A 1 82 ? 18.427 7.928 10.593 1.00 83.31 82 CYS A CA 1
ATOM 640 C C . CYS A 1 82 ? 18.272 9.422 10.273 1.00 83.31 82 CYS A C 1
ATOM 642 O O . CYS A 1 82 ? 19.235 10.021 9.799 1.00 83.31 82 CYS A O 1
ATOM 644 N N . LYS A 1 83 ? 17.094 10.019 10.538 1.00 76.56 83 LYS A N 1
ATOM 645 C CA . LYS A 1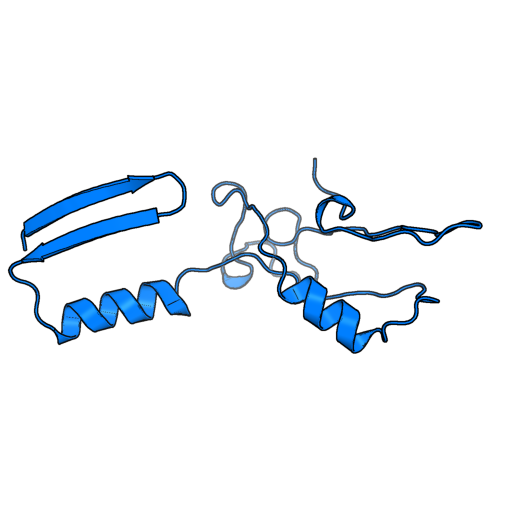 83 ? 16.752 11.436 10.271 1.00 76.56 83 LYS A CA 1
ATOM 646 C C . LYS A 1 83 ? 17.200 11.952 8.891 1.00 76.56 83 LYS A C 1
ATOM 648 O O . LYS A 1 83 ? 17.453 13.143 8.725 1.00 76.56 83 LYS A O 1
ATOM 653 N N . SER A 1 84 ? 17.338 11.050 7.925 1.00 79.31 84 SER A N 1
ATOM 654 C CA . SER A 1 84 ? 17.783 11.337 6.566 1.00 79.31 84 SER A CA 1
ATOM 655 C C . SER A 1 84 ? 16.558 11.494 5.681 1.00 79.31 84 SER A C 1
ATOM 657 O O . SER A 1 84 ? 15.674 10.642 5.728 1.00 79.31 84 SER A O 1
ATOM 659 N N . GLU A 1 85 ? 16.533 12.527 4.838 1.00 74.44 85 GLU A N 1
ATOM 660 C CA . GLU A 1 85 ? 15.480 12.700 3.824 1.00 74.44 85 GLU A CA 1
ATOM 661 C C . GLU A 1 85 ? 15.438 11.524 2.837 1.00 74.44 85 GLU A C 1
ATOM 663 O O . GLU A 1 85 ? 14.380 11.166 2.334 1.00 74.44 85 GLU A O 1
ATOM 668 N N . PHE A 1 86 ? 16.575 10.861 2.610 1.00 75.69 86 PHE A N 1
ATOM 669 C CA . PHE A 1 86 ? 16.655 9.702 1.722 1.00 75.69 86 PHE A CA 1
ATOM 670 C C . PHE A 1 86 ? 16.204 8.391 2.385 1.00 75.69 86 PHE A C 1
ATOM 672 O O . PHE A 1 86 ? 15.990 7.4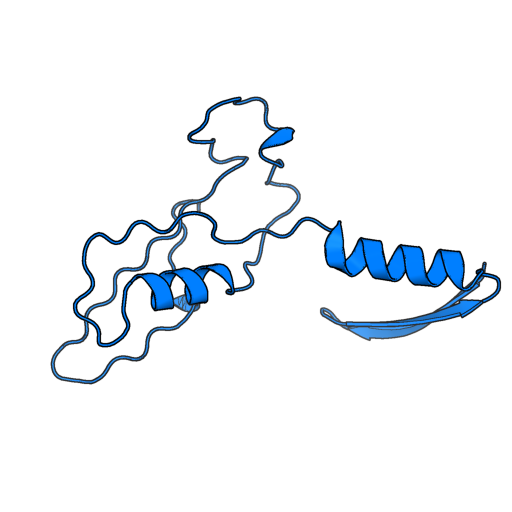04 1.683 1.00 75.69 86 PHE A O 1
ATOM 679 N N . GLY A 1 87 ? 16.019 8.378 3.710 1.00 82.62 87 GLY A N 1
ATOM 680 C CA . GLY A 1 87 ? 15.721 7.174 4.486 1.00 82.62 87 GLY A CA 1
ATOM 681 C C . GLY A 1 87 ? 16.910 6.211 4.612 1.00 82.62 87 GLY A C 1
ATOM 682 O O . GLY A 1 87 ? 18.015 6.471 4.135 1.00 82.62 87 GLY A O 1
ATOM 683 N N . CYS A 1 88 ? 16.688 5.095 5.302 1.00 84.31 88 CYS A N 1
ATOM 684 C CA . CYS A 1 88 ? 17.582 3.936 5.352 1.00 84.31 88 CYS A CA 1
ATOM 685 C C . CYS A 1 88 ? 16.762 2.656 5.140 1.00 84.31 88 CYS A C 1
ATOM 687 O O . CYS A 1 88 ? 15.534 2.712 5.173 1.00 84.31 88 CYS A O 1
ATOM 689 N N . ASN A 1 89 ? 17.414 1.498 5.025 1.00 82.31 89 ASN A N 1
ATOM 690 C CA . ASN A 1 89 ? 16.753 0.205 4.779 1.00 82.31 89 ASN A CA 1
ATOM 691 C C . ASN A 1 89 ? 15.762 -0.222 5.885 1.00 82.31 89 ASN A C 1
ATOM 693 O O . ASN A 1 89 ? 15.050 -1.204 5.735 1.00 82.31 89 ASN A O 1
ATOM 697 N N . LEU A 1 90 ? 15.722 0.489 7.020 1.00 84.31 90 LEU A N 1
ATOM 698 C CA . LEU A 1 90 ? 14.741 0.256 8.084 1.00 84.31 90 LEU A CA 1
ATOM 699 C C . LEU A 1 90 ? 13.475 1.109 7.939 1.00 84.31 90 LEU A C 1
ATOM 701 O O . LEU A 1 90 ? 12.497 0.819 8.610 1.00 84.31 90 LEU A O 1
ATOM 705 N N . CYS A 1 91 ? 13.487 2.183 7.144 1.00 85.50 91 CYS A N 1
ATOM 706 C CA . CYS A 1 91 ? 12.333 3.078 6.970 1.00 85.50 91 CYS A CA 1
ATOM 707 C C . CYS A 1 91 ? 11.965 3.356 5.508 1.00 85.50 91 CYS A C 1
ATOM 709 O O . CYS A 1 91 ? 10.965 4.020 5.238 1.00 85.50 91 CYS A O 1
ATOM 711 N N . ARG A 1 92 ? 12.725 2.827 4.551 1.00 87.50 92 ARG A N 1
ATOM 712 C CA . ARG A 1 92 ? 12.442 2.920 3.121 1.00 87.50 92 ARG A CA 1
ATOM 713 C C . ARG A 1 92 ? 12.859 1.620 2.447 1.00 87.50 92 ARG A C 1
ATOM 715 O O . ARG A 1 92 ? 13.856 1.026 2.838 1.00 87.50 92 ARG A O 1
ATOM 722 N N . THR A 1 93 ? 12.110 1.227 1.425 1.00 88.25 93 THR A N 1
ATOM 723 C CA . THR A 1 93 ? 12.486 0.155 0.504 1.00 88.25 93 THR A CA 1
ATOM 724 C C . THR A 1 93 ? 12.340 0.653 -0.931 1.00 88.25 93 THR A C 1
ATOM 726 O O . THR A 1 93 ? 11.558 1.574 -1.194 1.00 88.25 93 THR A O 1
ATOM 729 N N . THR A 1 94 ? 13.097 0.062 -1.848 1.00 91.31 94 THR A N 1
ATOM 730 C CA . THR A 1 94 ? 13.080 0.407 -3.271 1.00 91.31 94 THR A CA 1
ATOM 731 C C . THR A 1 94 ? 12.580 -0.790 -4.066 1.00 91.31 94 THR A C 1
ATOM 733 O O . THR A 1 94 ? 13.029 -1.918 -3.861 1.00 91.31 94 THR A O 1
ATOM 736 N N . LEU A 1 95 ? 11.650 -0.538 -4.988 1.00 93.25 95 LEU A N 1
ATOM 737 C CA . LEU A 1 95 ? 11.149 -1.524 -5.941 1.00 93.25 95 LEU A CA 1
ATOM 738 C C . LEU A 1 95 ? 11.577 -1.106 -7.349 1.00 93.25 95 LEU A C 1
ATOM 740 O O . LEU A 1 95 ? 11.400 0.051 -7.729 1.00 93.25 95 LEU A O 1
ATOM 744 N N . THR A 1 96 ? 12.083 -2.052 -8.135 1.00 95.75 96 THR A N 1
ATOM 745 C CA . THR A 1 96 ? 12.461 -1.836 -9.534 1.00 95.75 96 THR A CA 1
ATOM 746 C C . THR A 1 96 ? 11.509 -2.588 -10.457 1.00 95.75 96 THR A C 1
ATOM 748 O O . THR A 1 96 ? 11.236 -3.770 -10.250 1.00 95.75 96 THR A O 1
ATOM 751 N N . LEU A 1 97 ? 11.027 -1.912 -11.503 1.00 95.62 97 LEU A N 1
ATOM 752 C CA . LEU A 1 97 ? 10.248 -2.506 -12.588 1.00 95.62 97 LEU A CA 1
ATOM 753 C C . LEU A 1 97 ? 11.006 -2.319 -13.901 1.00 95.62 97 LEU A C 1
ATOM 755 O O . LEU A 1 97 ? 11.149 -1.194 -14.373 1.00 95.62 97 LEU A O 1
ATOM 759 N N . ASN A 1 98 ? 11.472 -3.415 -14.498 1.00 95.50 98 ASN A N 1
ATOM 760 C CA . ASN A 1 98 ? 12.126 -3.392 -15.804 1.00 95.50 98 ASN A CA 1
ATOM 761 C C . ASN A 1 98 ? 11.484 -4.439 -16.717 1.00 95.50 98 ASN A C 1
ATOM 763 O O . ASN A 1 98 ? 11.708 -5.641 -16.560 1.00 95.50 98 ASN A O 1
ATOM 767 N N . VAL A 1 99 ? 10.639 -3.979 -17.640 1.00 94.88 99 VAL A N 1
ATOM 768 C CA . VAL A 1 99 ? 9.882 -4.846 -18.540 1.00 94.88 99 VAL A CA 1
ATOM 769 C C . VAL A 1 99 ? 9.916 -4.302 -19.961 1.00 94.88 99 VAL A C 1
ATOM 771 O O . VAL A 1 99 ? 9.435 -3.207 -20.225 1.00 94.88 99 VAL A O 1
ATOM 774 N N . GLU A 1 100 ? 10.383 -5.138 -20.885 1.00 94.56 100 GLU A N 1
ATOM 775 C CA . GLU A 1 100 ? 10.324 -4.889 -22.324 1.00 94.56 100 GLU A CA 1
ATOM 776 C C . GLU A 1 100 ? 9.341 -5.859 -22.997 1.00 94.56 100 GLU A C 1
ATOM 778 O O . GLU A 1 100 ? 9.246 -7.041 -22.632 1.00 94.56 100 GLU A O 1
ATOM 783 N N . ALA A 1 101 ? 8.596 -5.344 -23.975 1.00 93.25 101 ALA A N 1
ATOM 784 C CA . ALA A 1 101 ? 7.800 -6.137 -24.902 1.00 93.25 101 ALA A CA 1
ATOM 785 C C . ALA A 1 101 ? 8.587 -6.279 -26.213 1.00 93.25 101 ALA A C 1
ATOM 787 O O . ALA A 1 101 ? 9.055 -5.283 -26.758 1.00 93.25 101 ALA A O 1
ATOM 788 N N . GLY A 1 102 ? 8.755 -7.515 -26.687 1.00 90.75 102 GLY A N 1
ATOM 789 C CA . GLY A 1 102 ? 9.328 -7.792 -28.006 1.00 90.75 102 GLY A CA 1
ATOM 790 C C . GLY A 1 102 ? 8.270 -7.638 -29.100 1.00 90.75 102 GLY A C 1
ATOM 791 O O . GLY A 1 102 ? 7.540 -6.653 -29.143 1.00 90.75 102 GLY A O 1
ATOM 792 N N . ASP A 1 103 ? 8.133 -8.655 -29.950 1.00 91.81 103 ASP A N 1
ATOM 793 C CA . ASP A 1 103 ? 7.163 -8.645 -31.058 1.00 91.81 103 ASP A CA 1
ATOM 794 C C . ASP A 1 103 ? 5.702 -8.880 -30.618 1.00 91.81 103 ASP A C 1
ATOM 796 O O . ASP A 1 103 ? 4.771 -8.682 -31.400 1.00 91.81 103 ASP A O 1
ATOM 800 N N . GLU A 1 104 ? 5.484 -9.304 -29.369 1.00 92.75 104 GLU A N 1
ATOM 801 C CA . GLU A 1 104 ? 4.163 -9.610 -28.814 1.00 92.75 104 GLU A CA 1
ATOM 802 C C . GLU A 1 104 ? 3.773 -8.664 -27.674 1.00 92.75 104 GLU A C 1
ATOM 804 O O . GLU A 1 104 ? 4.609 -8.145 -26.930 1.00 92.75 104 GLU A O 1
ATOM 809 N N . VAL A 1 105 ? 2.462 -8.483 -27.498 1.00 92.69 105 VAL A N 1
ATOM 810 C CA . VAL A 1 105 ? 1.907 -7.691 -26.397 1.00 92.69 105 VAL A CA 1
ATOM 811 C C . VAL A 1 105 ? 2.192 -8.387 -25.068 1.00 92.69 105 VAL A C 1
ATOM 813 O O . VAL A 1 105 ? 1.754 -9.513 -24.837 1.00 92.69 105 VAL A O 1
ATOM 816 N N . LYS A 1 106 ? 2.864 -7.680 -24.157 1.00 93.88 106 LYS A N 1
ATOM 817 C CA . LYS A 1 106 ? 3.143 -8.148 -22.798 1.00 93.88 106 LYS A CA 1
ATOM 818 C C . LYS A 1 106 ? 2.256 -7.425 -21.788 1.00 93.88 106 LYS A C 1
ATOM 820 O O . LYS A 1 106 ? 2.156 -6.202 -21.801 1.00 93.88 106 LYS A O 1
ATOM 825 N N . THR A 1 107 ? 1.615 -8.187 -20.903 1.00 94.81 107 THR A N 1
ATOM 826 C CA . THR A 1 107 ? 0.888 -7.637 -19.750 1.00 94.81 107 THR A CA 1
ATOM 827 C C . THR A 1 107 ? 1.815 -7.626 -18.541 1.00 94.81 107 THR A C 1
ATOM 829 O O . THR A 1 107 ? 2.430 -8.646 -18.244 1.00 94.81 107 THR A O 1
ATOM 832 N N . VAL A 1 108 ? 1.903 -6.479 -17.868 1.00 95.44 108 VAL A N 1
ATOM 833 C CA . VAL A 1 108 ? 2.724 -6.274 -16.666 1.00 95.44 108 VAL A CA 1
ATOM 834 C C . VAL A 1 108 ? 1.855 -6.437 -15.420 1.00 95.44 108 VAL A C 1
ATOM 836 O O . VAL A 1 108 ? 0.741 -5.907 -15.367 1.00 95.44 108 VAL A O 1
ATOM 839 N N . TYR A 1 109 ? 2.359 -7.153 -14.420 1.00 96.25 109 TYR A N 1
ATOM 840 C CA . TYR A 1 109 ? 1.685 -7.433 -13.155 1.00 96.25 109 TYR A CA 1
ATOM 841 C C . TYR A 1 109 ? 2.474 -6.875 -11.967 1.00 96.25 109 TYR A C 1
ATOM 843 O O . TYR A 1 109 ? 3.665 -6.601 -12.054 1.00 96.25 109 TYR A O 1
ATOM 851 N N . SER A 1 110 ? 1.826 -6.768 -10.804 1.00 93.88 110 SER A N 1
ATOM 852 C CA . SER A 1 110 ? 2.501 -6.359 -9.562 1.00 93.88 110 SER A CA 1
ATOM 853 C C . SER A 1 110 ? 3.616 -7.319 -9.133 1.00 93.88 110 SER A C 1
ATOM 855 O O . SER A 1 110 ? 4.490 -6.924 -8.375 1.00 93.88 110 SER A O 1
ATOM 857 N N . GLY A 1 111 ? 3.596 -8.569 -9.612 1.00 93.06 111 GLY A N 1
ATOM 858 C CA . GLY A 1 111 ? 4.671 -9.540 -9.388 1.00 93.06 111 GLY A CA 1
ATOM 859 C C . GLY A 1 111 ? 5.948 -9.267 -10.189 1.00 93.06 111 GLY A C 1
ATOM 860 O O . GLY A 1 111 ? 6.965 -9.882 -9.895 1.00 93.06 111 GLY A O 1
ATOM 861 N N . ASP A 1 112 ? 5.909 -8.356 -11.168 1.00 94.50 112 ASP A N 1
ATOM 862 C CA . ASP A 1 112 ? 7.094 -7.924 -11.923 1.00 94.50 112 ASP A CA 1
ATOM 863 C C . ASP A 1 112 ? 7.902 -6.842 -11.175 1.00 94.50 112 ASP A C 1
ATOM 865 O O . ASP A 1 112 ? 8.980 -6.458 -11.624 1.00 94.50 112 ASP A O 1
ATOM 869 N N . LEU A 1 113 ? 7.393 -6.340 -10.040 1.00 94.00 113 LEU A N 1
ATOM 870 C CA . LEU A 1 113 ? 8.124 -5.442 -9.144 1.00 94.00 113 LEU A CA 1
ATOM 871 C C . LEU A 1 113 ? 9.137 -6.242 -8.324 1.00 94.00 113 LEU A C 1
ATOM 873 O O . LEU A 1 113 ? 8.766 -7.143 -7.571 1.00 94.00 113 LEU A O 1
ATOM 877 N N . ILE A 1 114 ? 10.410 -5.878 -8.444 1.00 92.56 114 ILE A N 1
ATOM 878 C CA . ILE A 1 114 ? 11.517 -6.555 -7.769 1.00 92.56 114 ILE A CA 1
ATOM 879 C C . ILE A 1 114 ? 11.997 -5.675 -6.608 1.00 92.56 114 ILE A C 1
ATOM 881 O O . ILE A 1 114 ? 12.429 -4.549 -6.866 1.00 92.56 114 ILE A O 1
ATOM 885 N N . PRO A 1 115 ? 11.931 -6.140 -5.347 1.00 88.62 115 PRO A N 1
ATOM 886 C CA . PRO A 1 115 ? 12.511 -5.418 -4.220 1.00 88.62 115 PRO A CA 1
ATOM 887 C C . PRO A 1 115 ? 14.043 -5.452 -4.271 1.00 88.62 115 PRO A C 1
ATOM 889 O O . PRO A 1 115 ? 14.635 -6.465 -4.641 1.00 88.62 115 PRO A O 1
ATOM 892 N N . GLU A 1 116 ? 14.682 -4.337 -3.912 1.00 80.62 116 GLU A N 1
ATOM 893 C CA . GLU A 1 116 ? 16.144 -4.269 -3.773 1.00 80.62 116 GLU A CA 1
ATOM 894 C C . GLU A 1 116 ? 16.646 -4.896 -2.461 1.00 80.62 116 GLU A C 1
ATOM 896 O O . GLU A 1 116 ? 17.774 -5.389 -2.413 1.00 80.62 116 GLU A O 1
ATOM 901 N N . ASP A 1 117 ? 15.818 -4.899 -1.411 1.00 68.12 117 ASP A N 1
ATOM 902 C CA . ASP A 1 117 ? 16.123 -5.583 -0.151 1.00 68.12 117 ASP A CA 1
ATOM 903 C C . ASP A 1 117 ? 15.848 -7.105 -0.269 1.00 68.12 117 ASP A C 1
ATOM 905 O O . ASP A 1 117 ? 14.844 -7.488 -0.880 1.00 68.12 117 ASP A O 1
ATOM 909 N N . PRO A 1 118 ? 16.722 -7.978 0.281 1.00 47.25 118 PRO A N 1
ATOM 910 C CA . PRO A 1 118 ? 16.573 -9.438 0.236 1.00 47.25 118 PRO A CA 1
ATOM 911 C C . PRO A 1 118 ? 15.434 -9.998 1.100 1.00 47.25 118 PRO A C 1
ATOM 913 O O . PRO A 1 118 ? 15.106 -9.392 2.146 1.00 47.25 118 PRO A O 1
#

Foldseek 3Di:
DDKAWPDDDPVDTDIDDPPDDPVVVVVVVCCVVPVPDFDFDDDDDDPDDPDPDDPVRVSVVRRPDGDDDDPVQADDPVRDPPVDPVDDPRHDWDWDADDDDDPDDDDDDPVSTDTPPD

Sequence (118 aa):
MQIRIINKDENFIRFIVEGISPAMANALRRIMLAEVPTMAIDEVVILENSSVLHDEILALRLGLIPLKTDLEAYNLPEECSCKSEFGCNLCRTTLTLNVEAGDEVKTVYSGDLIPEDP